Protein AF-A0A1V3KLA3-F1 (afdb_monomer)

Mean predicted aligned error: 7.43 Å

InterPro domains:
  IPR013249 RNA polymerase sigma factor 70, region 4 type 2 [PF08281] (49-83)
  IPR036388 Winged helix-like DNA-binding domain superfamily [G3DSA:1.10.10.10] (46-87)

Radius of gyration: 16.96 Å; Cα contacts (8 Å, |Δi|>4): 54; chains: 1; bounding box: 38×22×43 Å

pLDDT: mean 85.57, std 13.43, range [32.75, 96.12]

Sequence (88 aa):
MNFPRQHHKKPLSQFAKQYDISLRSAQRIAKELGATKSREQYESDAKIRRETAYNLRQSGLKYKEIAEQLGISLNNAQQLVRRYEQSL

Foldseek 3Di:
DDDPPDPVDDDLVVVCVVVVHDSVVSVVVCVVVVVDDDPVRVVVVLLVLLVVLQVCVVVPDDLVVSCVVVVHDSVVSVVSPVVNVVVD

Nearest PDB structures (foldseek):
  3clo-assembly1_B  TM=7.989E-01  e=5.924E-01  Bacteroides thetaiotaomicron VPI-5482
  3eco-assembly1_B  TM=6.5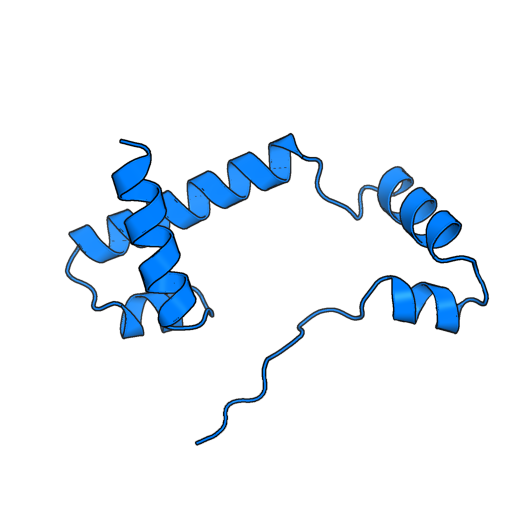67E-01  e=1.729E+00  Staphylococcus aureus subsp. aureus Mu50
  4ld5-assembly1_B  TM=5.093E-01  e=8.118E-01  Staphylococcus aureus
  4lln-assembly2_D  TM=5.511E-01  e=1.112E+00  Staphylococcus aureus
  5f6f-assembly1_B  TM=4.140E-01  e=9.208E-01  Staphylococcus aureus

Secondary structure (DSSP, 8-state):
--------S--HHHHHHHTT--HHHHHHHHHHTT-S--HHHHHHHHHHHHHHHHHHHHTT--HHHHHHHHTS-HHHHHHHHHHHHTT-

Organism: NCBI:txid1796644

Structure (mmCIF, N/CA/C/O backbone):
data_AF-A0A1V3KLA3-F1
#
_entry.id   AF-A0A1V3KLA3-F1
#
loop_
_atom_site.group_PDB
_atom_site.id
_atom_site.type_symbol
_atom_site.label_atom_id
_atom_site.label_alt_id
_atom_site.label_comp_id
_atom_site.label_asym_id
_atom_site.label_entity_id
_atom_site.label_seq_id
_atom_site.pdbx_PDB_ins_code
_atom_site.Cartn_x
_atom_site.Cartn_y
_atom_site.Cartn_z
_atom_site.occupancy
_atom_site.B_iso_or_equiv
_atom_site.auth_seq_id
_atom_site.auth_comp_id
_atom_site.auth_asym_id
_atom_site.auth_atom_id
_atom_site.pdbx_PDB_model_num
ATOM 1 N N . MET A 1 1 ? -17.828 -14.554 -6.417 1.00 32.75 1 MET A N 1
ATOM 2 C CA . MET A 1 1 ? -17.216 -13.673 -7.439 1.00 32.75 1 MET A CA 1
ATOM 3 C C . MET A 1 1 ? -15.705 -13.691 -7.256 1.00 32.75 1 MET A C 1
ATOM 5 O O . MET A 1 1 ? -15.239 -13.342 -6.180 1.00 32.75 1 MET A O 1
ATOM 9 N N . ASN A 1 2 ? -14.959 -14.172 -8.254 1.00 37.81 2 ASN A N 1
ATOM 10 C CA . ASN A 1 2 ? -13.496 -14.241 -8.224 1.00 37.81 2 ASN A CA 1
ATOM 11 C C . ASN A 1 2 ? -12.949 -12.971 -8.892 1.00 37.81 2 ASN A C 1
ATOM 13 O O . ASN A 1 2 ? -12.910 -12.890 -10.117 1.00 37.81 2 ASN A O 1
ATOM 17 N N . PHE A 1 3 ? -12.632 -11.942 -8.104 1.00 45.41 3 PHE A N 1
ATOM 18 C CA . PHE A 1 3 ? -12.063 -10.709 -8.645 1.00 45.41 3 PHE A CA 1
ATOM 19 C C . PHE A 1 3 ? -10.608 -10.980 -9.059 1.00 45.41 3 PHE A C 1
ATOM 21 O O . PHE A 1 3 ? -9.814 -11.397 -8.208 1.00 45.41 3 PHE A O 1
ATOM 28 N N . PRO A 1 4 ? -10.232 -10.786 -10.337 1.00 46.03 4 PRO A N 1
ATOM 29 C CA . PRO A 1 4 ? -8.869 -11.035 -10.787 1.00 46.03 4 PRO A CA 1
ATOM 30 C C . PRO A 1 4 ? -7.899 -10.165 -9.983 1.00 46.03 4 PRO A C 1
ATOM 32 O O . PRO A 1 4 ? -8.130 -8.970 -9.797 1.00 46.03 4 PRO A O 1
ATOM 35 N N . ARG A 1 5 ? -6.806 -10.768 -9.496 1.00 54.00 5 ARG A N 1
ATOM 36 C CA . ARG A 1 5 ? -5.702 -10.035 -8.861 1.00 54.00 5 ARG A CA 1
ATOM 37 C C . ARG A 1 5 ? -5.133 -9.067 -9.895 1.00 54.00 5 ARG A C 1
ATOM 39 O O . ARG A 1 5 ? -4.387 -9.479 -10.779 1.00 54.00 5 ARG A O 1
ATOM 46 N N . GLN A 1 6 ? -5.519 -7.799 -9.818 1.00 55.91 6 GLN A N 1
ATOM 47 C CA . GLN A 1 6 ? -5.065 -6.793 -10.766 1.00 55.91 6 GLN A CA 1
ATOM 48 C C . GLN A 1 6 ? -3.568 -6.522 -10.538 1.00 55.91 6 GLN A C 1
ATOM 50 O O . GLN A 1 6 ? -3.171 -5.776 -9.645 1.00 55.91 6 GLN A O 1
ATOM 55 N N . HIS A 1 7 ? -2.700 -7.146 -11.339 1.00 51.44 7 HIS A N 1
ATOM 56 C CA . HIS A 1 7 ? -1.308 -6.717 -11.470 1.00 51.44 7 HIS A CA 1
ATOM 57 C C . HIS A 1 7 ? -1.282 -5.473 -12.365 1.00 51.44 7 HIS A C 1
ATOM 59 O O . HIS A 1 7 ? -1.067 -5.559 -13.568 1.00 51.44 7 HIS A O 1
ATOM 65 N N . HIS A 1 8 ? -1.522 -4.300 -11.779 1.00 54.84 8 HIS A N 1
ATOM 66 C CA . HIS A 1 8 ? -1.673 -3.031 -12.503 1.00 54.84 8 HIS A CA 1
ATOM 67 C C . HIS A 1 8 ? -0.417 -2.530 -13.252 1.00 54.84 8 HIS A C 1
ATOM 69 O O . HIS A 1 8 ? -0.450 -1.443 -13.824 1.00 54.84 8 HIS A O 1
ATOM 75 N N . LYS A 1 9 ? 0.707 -3.263 -13.265 1.00 62.47 9 LYS A N 1
ATOM 76 C CA . LYS A 1 9 ? 1.936 -2.870 -13.978 1.00 62.47 9 LYS A CA 1
ATOM 77 C C . LYS A 1 9 ? 2.630 -4.087 -14.584 1.00 62.47 9 LYS A C 1
ATOM 79 O O . LYS A 1 9 ? 2.793 -5.100 -13.905 1.00 62.47 9 LYS A O 1
ATOM 84 N N . LYS A 1 10 ? 3.084 -3.964 -15.839 1.00 76.94 10 LYS A N 1
ATOM 85 C CA . LYS A 1 10 ? 3.963 -4.962 -16.470 1.00 76.94 10 LYS A CA 1
ATOM 86 C C . LYS A 1 10 ? 5.243 -5.083 -15.626 1.00 76.94 10 LYS A C 1
ATOM 88 O O . LYS A 1 10 ? 5.862 -4.055 -15.343 1.00 76.94 10 LYS A O 1
ATOM 93 N N . PRO A 1 11 ? 5.639 -6.288 -15.184 1.00 85.25 11 PRO A N 1
ATOM 94 C CA . PRO A 1 11 ? 6.831 -6.448 -14.364 1.00 85.25 11 PRO A CA 1
ATOM 95 C C . PRO A 1 11 ? 8.099 -6.170 -15.182 1.00 85.25 11 PRO A C 1
ATOM 97 O O . PRO A 1 11 ? 8.147 -6.420 -16.386 1.00 85.25 11 PRO A O 1
ATOM 100 N N . LEU A 1 12 ? 9.164 -5.726 -14.507 1.00 86.25 12 LEU A N 1
ATOM 101 C CA . LEU A 1 12 ? 10.496 -5.527 -15.101 1.00 86.25 12 LEU A CA 1
ATOM 102 C C . LEU A 1 12 ? 11.030 -6.776 -15.815 1.00 86.25 12 LEU A C 1
ATOM 104 O O . LEU A 1 12 ? 11.790 -6.657 -16.767 1.00 86.25 12 LEU A O 1
ATOM 108 N N . SER A 1 13 ? 10.603 -7.969 -15.399 1.00 87.50 13 SER A N 1
ATOM 109 C CA . SER A 1 13 ? 10.924 -9.225 -16.083 1.00 87.50 13 SER A CA 1
ATOM 110 C C . SER A 1 13 ? 10.305 -9.324 -17.474 1.00 87.50 13 SER A C 1
ATOM 112 O O . SER A 1 13 ? 10.933 -9.848 -18.388 1.00 87.50 13 SER A O 1
ATOM 114 N N . GLN A 1 14 ? 9.092 -8.809 -17.656 1.00 88.06 14 GLN A N 1
ATOM 115 C CA . GLN A 1 14 ? 8.446 -8.759 -18.960 1.00 88.06 14 GLN A CA 1
ATOM 116 C C . GLN A 1 14 ? 9.099 -7.700 -19.850 1.00 88.06 14 GLN A C 1
ATOM 118 O O . GLN A 1 14 ? 9.299 -7.954 -21.032 1.00 88.06 14 GLN A O 1
ATOM 123 N N . PHE A 1 15 ? 9.496 -6.561 -19.274 1.00 86.50 15 PHE A N 1
ATOM 124 C CA . PHE A 1 15 ? 10.294 -5.552 -19.975 1.00 86.50 15 PHE A CA 1
ATOM 125 C C . PHE A 1 15 ? 11.639 -6.133 -20.434 1.00 86.50 15 PHE A C 1
ATOM 127 O O . PHE A 1 15 ? 11.983 -6.041 -21.604 1.00 86.50 15 PHE A O 1
ATOM 134 N N . ALA A 1 16 ? 12.354 -6.825 -19.544 1.00 91.69 16 ALA A N 1
ATOM 135 C CA . ALA A 1 16 ? 13.620 -7.477 -19.863 1.00 91.69 16 ALA A CA 1
ATOM 136 C C . ALA A 1 16 ? 13.489 -8.449 -21.050 1.00 91.69 16 ALA A C 1
ATOM 138 O O . ALA A 1 16 ? 14.286 -8.388 -21.978 1.00 91.69 16 ALA A O 1
ATOM 139 N N . LYS A 1 17 ? 12.425 -9.266 -21.069 1.00 92.50 17 LYS A N 1
ATOM 140 C CA . LYS A 1 17 ? 12.112 -10.163 -22.194 1.00 92.50 17 LYS A CA 1
ATOM 141 C C . LYS A 1 17 ? 11.775 -9.417 -23.487 1.00 92.50 17 LYS A C 1
ATOM 143 O O . LYS A 1 17 ? 12.198 -9.845 -24.549 1.00 92.50 17 LYS A O 1
ATOM 148 N N . GLN A 1 18 ? 10.997 -8.336 -23.409 1.00 92.25 18 GLN A N 1
ATOM 149 C CA . GLN A 1 18 ? 10.568 -7.574 -24.587 1.00 92.25 18 GLN A CA 1
ATOM 150 C C . GLN A 1 18 ? 11.745 -6.912 -25.318 1.00 92.25 18 GLN A C 1
ATOM 152 O O . GLN A 1 18 ? 11.712 -6.807 -26.539 1.00 92.25 18 GLN A O 1
ATOM 157 N N . TYR A 1 19 ? 12.756 -6.461 -24.575 1.00 91.38 19 TYR A N 1
ATOM 158 C CA . TYR A 1 19 ? 13.915 -5.746 -25.116 1.00 91.38 19 TYR A CA 1
ATOM 159 C C . TYR A 1 19 ? 15.176 -6.615 -25.218 1.00 91.38 19 TYR A C 1
ATOM 161 O O . TYR A 1 19 ? 16.247 -6.078 -25.476 1.00 91.38 19 TYR A O 1
ATOM 169 N N . ASP A 1 20 ? 15.054 -7.926 -24.990 1.00 93.81 20 ASP A N 1
ATOM 170 C CA . ASP A 1 20 ? 16.161 -8.892 -24.996 1.00 93.81 20 ASP A CA 1
ATOM 171 C C . ASP A 1 20 ? 17.374 -8.460 -24.146 1.00 93.81 20 ASP A C 1
ATOM 173 O O . ASP A 1 20 ? 18.539 -8.584 -24.518 1.00 93.81 20 ASP A O 1
ATOM 177 N N . ILE A 1 21 ? 17.096 -7.910 -22.962 1.00 94.25 21 ILE A N 1
ATOM 178 C CA . ILE A 1 21 ? 18.120 -7.510 -21.993 1.00 94.25 21 ILE A CA 1
ATOM 179 C C . ILE A 1 21 ? 18.035 -8.364 -20.737 1.00 94.25 21 ILE A C 1
ATOM 181 O O . ILE A 1 21 ? 16.974 -8.844 -20.338 1.00 94.25 21 ILE A O 1
ATOM 185 N N . SER A 1 22 ? 19.161 -8.501 -20.036 1.00 95.19 22 SER A N 1
ATOM 186 C CA . SER A 1 22 ? 19.158 -9.169 -18.736 1.00 95.19 22 SER A CA 1
ATOM 187 C C . SER A 1 22 ? 18.263 -8.428 -17.7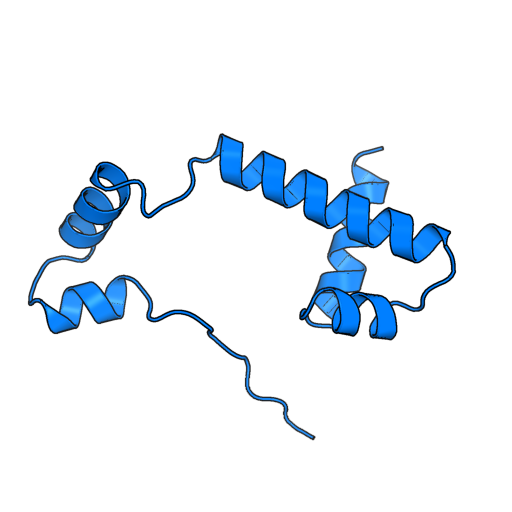29 1.00 95.19 22 SER A C 1
ATOM 189 O O . SER A 1 22 ? 18.188 -7.194 -17.723 1.00 95.19 22 SER A O 1
ATOM 191 N N . LEU A 1 23 ? 17.637 -9.171 -16.807 1.00 91.38 23 LEU A N 1
ATOM 192 C CA . LEU A 1 23 ? 16.849 -8.584 -15.714 1.00 91.38 23 LEU A CA 1
ATOM 193 C C . LEU A 1 23 ? 17.677 -7.579 -14.895 1.00 91.38 23 LEU A C 1
ATOM 195 O O . LEU A 1 23 ? 17.163 -6.547 -14.471 1.00 91.38 23 LEU A O 1
ATOM 199 N N . ARG A 1 24 ? 18.971 -7.865 -14.713 1.00 91.25 24 ARG A N 1
ATOM 200 C CA . ARG A 1 24 ? 19.914 -7.004 -13.992 1.00 91.25 24 ARG A CA 1
ATOM 201 C C . ARG A 1 24 ? 20.143 -5.680 -14.723 1.00 91.25 24 ARG A C 1
ATOM 203 O O . ARG A 1 24 ? 20.154 -4.630 -14.085 1.00 91.25 24 ARG A O 1
ATOM 210 N N . SER A 1 25 ? 20.269 -5.717 -16.049 1.00 92.00 25 SER A N 1
ATOM 211 C CA . SER A 1 25 ? 20.373 -4.514 -16.884 1.00 92.00 25 SER A CA 1
ATOM 212 C C . SER A 1 25 ? 19.091 -3.685 -16.812 1.00 92.00 25 SER A C 1
ATOM 214 O O . SER A 1 25 ? 19.165 -2.482 -16.582 1.00 92.00 25 SER A O 1
ATOM 216 N N . ALA A 1 26 ? 17.921 -4.324 -16.913 1.00 89.88 26 ALA A N 1
ATOM 217 C CA . ALA A 1 26 ? 16.630 -3.650 -16.780 1.00 89.88 26 ALA A CA 1
ATOM 218 C C . ALA A 1 26 ? 16.461 -2.980 -15.402 1.00 89.88 26 ALA A C 1
ATOM 220 O O . ALA A 1 26 ? 16.013 -1.840 -15.319 1.00 89.88 26 ALA A O 1
ATOM 221 N N . GLN A 1 27 ? 16.865 -3.655 -14.319 1.00 89.38 27 GLN A N 1
ATOM 222 C CA . GLN A 1 27 ? 16.862 -3.093 -12.962 1.00 89.38 27 GLN A CA 1
ATOM 223 C C . GLN A 1 27 ? 17.798 -1.890 -12.826 1.00 89.38 27 GLN A C 1
ATOM 225 O O . GLN A 1 27 ? 17.410 -0.889 -12.227 1.00 89.38 27 GLN A O 1
ATOM 230 N N . ARG A 1 28 ? 19.015 -1.978 -13.380 1.00 89.50 28 ARG A N 1
ATOM 231 C CA . ARG A 1 28 ? 19.974 -0.868 -13.366 1.00 89.50 28 ARG A CA 1
ATOM 232 C C . ARG A 1 28 ? 19.401 0.351 -14.086 1.00 89.50 28 ARG A C 1
ATOM 234 O O . ARG A 1 28 ? 19.350 1.416 -13.485 1.00 89.50 28 ARG A O 1
ATOM 241 N N . ILE A 1 29 ? 18.901 0.167 -15.307 1.00 88.38 29 ILE A N 1
ATOM 242 C CA . ILE A 1 29 ? 18.300 1.241 -16.110 1.00 88.38 29 ILE A CA 1
ATOM 243 C C . ILE A 1 29 ? 17.101 1.854 -15.375 1.00 88.38 29 ILE A C 1
ATOM 245 O O . ILE A 1 29 ? 17.004 3.069 -15.255 1.00 88.38 29 ILE A O 1
ATOM 249 N N . ALA A 1 30 ? 16.208 1.037 -14.811 1.00 86.88 30 ALA A N 1
ATOM 250 C CA . ALA A 1 30 ? 15.056 1.544 -14.066 1.00 86.88 30 ALA A CA 1
ATOM 251 C C . ALA A 1 30 ? 15.450 2.342 -12.812 1.00 86.88 30 ALA A C 1
ATOM 253 O O . ALA A 1 30 ? 14.758 3.293 -12.452 1.00 86.88 30 ALA A O 1
ATOM 254 N N . LYS A 1 31 ? 16.564 1.978 -12.166 1.00 85.00 31 LYS A N 1
ATOM 255 C CA . LYS A 1 31 ? 17.131 2.732 -11.046 1.00 85.00 31 LYS A CA 1
ATOM 256 C C . LYS A 1 31 ? 17.754 4.051 -11.507 1.00 85.00 31 LYS A C 1
ATOM 258 O O . LYS A 1 31 ? 17.478 5.076 -10.897 1.00 85.00 31 LYS A O 1
ATOM 263 N N . GLU A 1 32 ? 18.555 4.028 -12.571 1.00 85.50 32 GLU A N 1
ATOM 264 C CA . GLU A 1 32 ? 19.196 5.218 -13.158 1.00 85.50 32 GLU A CA 1
ATOM 265 C C . GLU A 1 32 ? 18.162 6.239 -13.652 1.00 85.50 32 GLU A C 1
ATOM 267 O O . GLU A 1 32 ? 18.319 7.433 -13.429 1.00 85.50 32 GLU A O 1
ATOM 272 N N . LEU A 1 33 ? 17.061 5.766 -14.240 1.00 86.56 33 LEU A N 1
ATOM 273 C CA . LEU A 1 33 ? 15.953 6.603 -14.705 1.00 86.56 33 LEU A CA 1
ATOM 274 C C . LEU A 1 33 ? 14.993 7.045 -13.584 1.00 86.56 33 LEU A C 1
ATOM 276 O O . LEU A 1 33 ? 13.984 7.685 -13.868 1.00 86.56 33 LEU A O 1
ATOM 280 N N . GLY A 1 34 ? 15.236 6.664 -12.324 1.00 81.50 34 GLY A N 1
ATOM 281 C CA . GLY A 1 34 ? 14.350 7.000 -11.202 1.00 81.50 34 GLY A CA 1
ATOM 282 C C . GLY A 1 34 ? 12.959 6.351 -11.270 1.00 81.50 34 GLY A C 1
ATOM 283 O O . GLY A 1 34 ? 12.047 6.750 -10.550 1.00 81.50 34 GLY A O 1
ATOM 284 N N . ALA A 1 35 ? 12.774 5.328 -12.110 1.00 79.81 35 ALA A N 1
ATOM 285 C CA . ALA A 1 35 ? 11.512 4.600 -12.254 1.00 79.81 35 ALA A CA 1
ATOM 286 C C . ALA A 1 35 ? 11.226 3.652 -11.068 1.00 79.81 35 ALA A C 1
ATOM 288 O O . ALA A 1 35 ? 10.119 3.121 -10.935 1.00 79.81 35 ALA A O 1
ATOM 289 N N . THR A 1 36 ? 12.215 3.431 -10.196 1.00 78.56 36 THR A N 1
ATOM 290 C CA . THR A 1 36 ? 12.088 2.688 -8.935 1.00 78.56 36 THR A CA 1
ATOM 29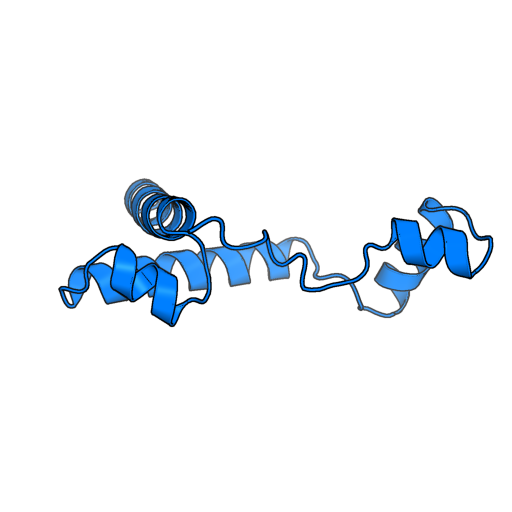1 C C . THR A 1 36 ? 12.167 3.633 -7.743 1.00 78.56 36 THR A C 1
ATOM 293 O O . THR A 1 36 ? 13.076 4.456 -7.675 1.00 78.56 36 THR A O 1
ATOM 296 N N . LYS A 1 37 ? 11.272 3.464 -6.764 1.00 78.88 37 LYS A N 1
ATOM 297 C CA . LYS A 1 37 ? 11.332 4.216 -5.503 1.00 78.88 37 LYS A CA 1
ATOM 298 C C . LYS A 1 37 ? 12.578 3.832 -4.705 1.00 78.88 37 LYS A C 1
ATOM 300 O O . LYS A 1 37 ? 12.938 2.652 -4.669 1.00 78.88 37 LYS A O 1
ATOM 305 N N . SER A 1 38 ? 13.208 4.806 -4.048 1.00 84.75 38 SER A N 1
ATOM 306 C CA . SER A 1 38 ? 14.253 4.513 -3.062 1.00 84.75 38 SER A CA 1
ATOM 307 C C . SER A 1 38 ? 13.665 3.742 -1.876 1.00 84.75 38 SER A C 1
ATOM 309 O O . SER A 1 38 ? 12.448 3.716 -1.668 1.00 84.75 38 SER A O 1
ATOM 311 N N . ARG A 1 39 ? 14.528 3.103 -1.078 1.00 81.94 39 ARG A N 1
ATOM 312 C CA . ARG A 1 39 ? 14.086 2.413 0.140 1.00 81.94 39 ARG A CA 1
ATOM 313 C C . ARG A 1 39 ? 13.376 3.374 1.097 1.00 81.94 39 A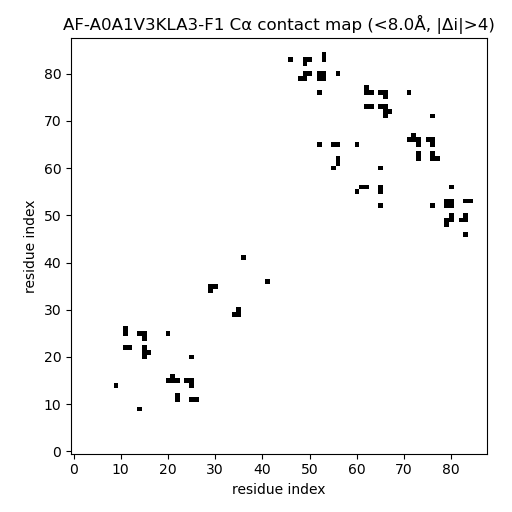RG A C 1
ATOM 315 O O . ARG A 1 39 ? 12.303 3.045 1.586 1.00 81.94 39 ARG A O 1
ATOM 322 N N . GLU A 1 40 ? 13.931 4.565 1.286 1.00 85.81 40 GLU A N 1
ATOM 323 C CA . GLU A 1 40 ? 13.350 5.604 2.144 1.00 85.81 40 GLU A CA 1
ATOM 324 C C . GLU A 1 40 ? 11.980 6.064 1.634 1.00 85.81 40 GLU A C 1
ATOM 326 O O . GLU A 1 40 ? 11.032 6.142 2.408 1.00 85.81 40 GLU A O 1
ATOM 331 N N . GLN A 1 41 ? 11.838 6.286 0.321 1.00 82.88 41 GLN A N 1
ATOM 332 C CA . GLN A 1 41 ? 10.550 6.631 -0.294 1.00 82.88 41 GLN A CA 1
ATOM 333 C C . GLN A 1 41 ? 9.518 5.509 -0.144 1.00 82.88 41 GLN A C 1
ATOM 335 O O . GLN A 1 41 ? 8.332 5.758 0.053 1.00 82.88 41 GLN A O 1
ATOM 340 N N . TYR A 1 42 ? 9.951 4.253 -0.250 1.00 86.00 42 TYR A N 1
ATOM 341 C CA . TYR A 1 42 ? 9.068 3.115 -0.032 1.00 86.00 42 TYR A CA 1
ATOM 342 C C . TYR A 1 42 ? 8.593 3.035 1.426 1.00 86.00 42 TYR A C 1
ATOM 344 O O . TYR A 1 42 ? 7.416 2.770 1.678 1.00 86.00 42 TYR A O 1
ATOM 352 N N . GLU A 1 43 ? 9.492 3.261 2.384 1.00 86.56 43 GLU A N 1
ATOM 353 C CA . GLU A 1 43 ? 9.176 3.241 3.814 1.00 86.56 43 GLU A CA 1
ATOM 354 C C . GLU A 1 43 ? 8.260 4.408 4.213 1.00 86.56 43 GLU A C 1
ATOM 356 O O . GLU A 1 43 ? 7.287 4.186 4.940 1.00 86.56 43 GLU A O 1
ATOM 361 N N . SER A 1 44 ? 8.487 5.614 3.680 1.00 88.44 44 SER A N 1
ATOM 362 C CA . SER A 1 44 ? 7.617 6.771 3.917 1.00 88.44 44 SER A CA 1
ATOM 363 C C . SER A 1 44 ? 6.213 6.559 3.345 1.00 88.44 44 SER A C 1
ATOM 365 O O . SER A 1 44 ? 5.228 6.712 4.070 1.00 88.44 44 SER A O 1
ATOM 367 N N . ASP A 1 45 ? 6.096 6.089 2.100 1.00 87.75 45 ASP A N 1
ATOM 368 C CA . ASP A 1 45 ? 4.811 5.724 1.495 1.00 87.75 45 ASP A CA 1
ATOM 369 C C . ASP A 1 45 ? 4.082 4.649 2.307 1.00 87.75 45 ASP A C 1
ATOM 371 O O . ASP A 1 45 ? 2.859 4.686 2.466 1.00 87.75 45 ASP A O 1
ATOM 375 N N . ALA A 1 46 ? 4.820 3.649 2.798 1.00 87.38 46 ALA A N 1
ATOM 376 C CA . ALA A 1 46 ? 4.250 2.580 3.602 1.00 87.38 46 ALA A CA 1
ATOM 377 C C . ALA A 1 46 ? 3.724 3.109 4.940 1.00 87.38 46 ALA A C 1
ATOM 379 O O . ALA A 1 46 ? 2.658 2.666 5.370 1.00 87.38 46 ALA A O 1
ATOM 380 N N . LYS A 1 47 ? 4.428 4.054 5.574 1.00 90.69 47 LYS A N 1
ATOM 381 C CA . LYS A 1 47 ? 3.970 4.729 6.794 1.00 90.69 47 LYS A CA 1
ATOM 382 C C . LYS A 1 47 ? 2.675 5.497 6.534 1.00 90.69 47 LYS A C 1
ATOM 384 O O . LYS A 1 47 ? 1.693 5.241 7.226 1.00 90.69 47 LYS A O 1
ATOM 389 N N . ILE A 1 48 ? 2.640 6.319 5.484 1.00 91.38 48 ILE A N 1
ATOM 390 C CA . ILE A 1 48 ? 1.454 7.100 5.099 1.00 91.38 48 ILE A CA 1
ATOM 391 C C . ILE A 1 48 ? 0.254 6.178 4.855 1.00 91.38 48 ILE A C 1
ATOM 393 O O . ILE A 1 48 ? -0.827 6.423 5.373 1.00 91.38 48 ILE A O 1
ATOM 397 N N . ARG A 1 49 ? 0.427 5.068 4.125 1.00 89.19 49 ARG A N 1
ATOM 398 C CA . ARG A 1 49 ? -0.668 4.107 3.871 1.00 89.19 49 ARG A CA 1
ATOM 399 C C . ARG A 1 49 ? -1.205 3.433 5.132 1.00 89.19 49 ARG A C 1
ATOM 401 O O . ARG A 1 49 ? -2.382 3.091 5.187 1.00 89.19 49 ARG A O 1
ATOM 408 N N . ARG A 1 50 ? -0.335 3.157 6.104 1.00 92.12 50 ARG A N 1
ATOM 409 C CA . ARG A 1 50 ? -0.737 2.563 7.386 1.00 92.12 50 ARG A CA 1
ATOM 410 C C . ARG A 1 50 ? -1.520 3.572 8.218 1.00 92.12 50 ARG A C 1
ATOM 412 O O . ARG A 1 50 ? -2.589 3.237 8.713 1.00 92.12 50 ARG A O 1
ATOM 419 N N . GLU A 1 51 ? -1.016 4.799 8.293 1.00 93.75 51 GLU A N 1
ATOM 420 C CA . GLU A 1 51 ? -1.658 5.912 8.989 1.00 93.75 51 GLU A CA 1
ATOM 421 C C . GLU A 1 51 ? -3.031 6.241 8.398 1.00 93.75 51 GLU A C 1
ATOM 423 O O . GLU A 1 51 ? -4.010 6.329 9.133 1.00 93.75 51 GLU A O 1
ATOM 428 N N . THR A 1 52 ? -3.152 6.336 7.071 1.00 92.88 52 THR A N 1
ATOM 429 C CA . THR A 1 52 ? -4.447 6.598 6.427 1.00 92.88 52 THR A CA 1
ATOM 430 C C . THR A 1 52 ? -5.453 5.486 6.704 1.00 92.88 52 THR A C 1
ATOM 432 O O . THR A 1 52 ? -6.593 5.776 7.057 1.00 92.88 52 THR A O 1
ATOM 435 N N . ALA A 1 53 ? -5.043 4.217 6.614 1.00 92.62 53 ALA A N 1
ATOM 436 C CA . ALA A 1 53 ? -5.911 3.091 6.950 1.00 92.62 53 ALA A CA 1
ATOM 437 C C . ALA A 1 53 ? -6.350 3.115 8.425 1.00 92.62 53 ALA A C 1
ATOM 439 O O . ALA A 1 53 ? -7.511 2.831 8.721 1.00 92.62 53 ALA A O 1
ATOM 440 N N . TYR A 1 54 ? -5.443 3.465 9.343 1.00 95.25 54 TYR A N 1
ATOM 441 C CA . TYR A 1 54 ? -5.750 3.604 10.766 1.00 95.25 54 TYR A CA 1
ATOM 442 C C . TYR A 1 54 ? -6.728 4.755 11.028 1.00 95.25 54 TYR A C 1
ATOM 444 O O . TYR A 1 54 ? -7.744 4.548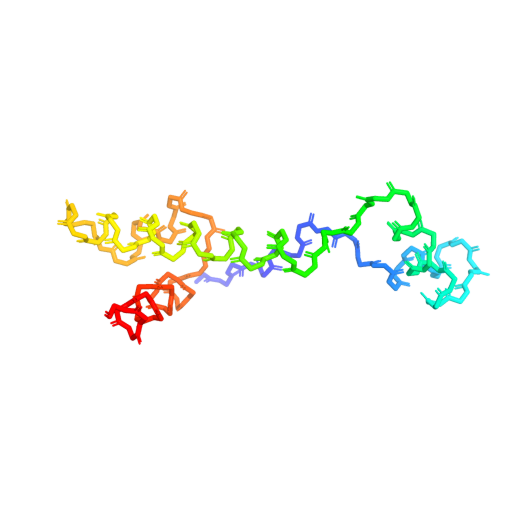 11.684 1.00 95.25 54 TYR A O 1
ATOM 452 N N . ASN A 1 55 ? -6.500 5.933 10.446 1.00 94.69 55 ASN A N 1
ATOM 453 C CA . ASN A 1 55 ? -7.379 7.093 10.611 1.00 94.69 55 ASN A CA 1
ATOM 454 C C . ASN A 1 55 ? -8.792 6.828 10.074 1.00 94.69 55 ASN A C 1
ATOM 456 O O . ASN A 1 55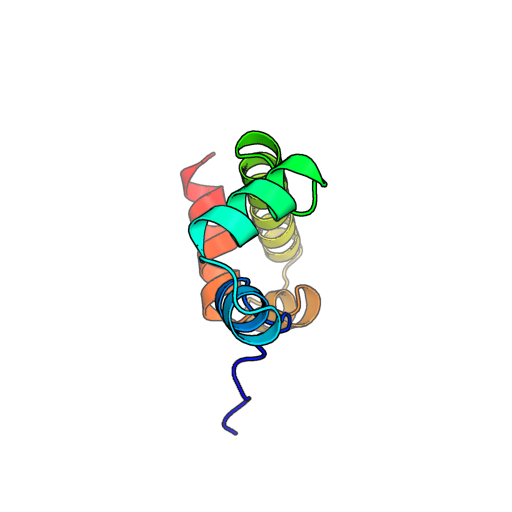 ? -9.770 7.149 10.745 1.00 94.69 55 ASN A O 1
ATOM 460 N N . LEU A 1 56 ? -8.915 6.160 8.920 1.00 93.88 56 LEU A N 1
ATOM 461 C CA . LEU A 1 56 ? -10.214 5.727 8.389 1.00 93.88 56 LEU A CA 1
ATOM 462 C C . LEU A 1 56 ? -10.908 4.718 9.314 1.00 93.88 56 LEU A C 1
ATOM 464 O O . LEU A 1 56 ? -12.134 4.695 9.427 1.00 93.88 56 LEU A O 1
ATOM 468 N N . ARG A 1 57 ? -10.132 3.873 10.004 1.00 94.31 57 ARG A N 1
ATOM 469 C CA . ARG A 1 57 ? -10.685 2.958 11.002 1.00 94.31 57 ARG A CA 1
ATOM 470 C C . ARG A 1 57 ? -11.202 3.710 12.227 1.00 94.31 57 ARG A C 1
ATOM 472 O O . ARG A 1 57 ? -12.290 3.385 12.698 1.00 94.31 57 ARG A O 1
ATOM 479 N N . GLN A 1 58 ? -10.460 4.709 12.703 1.00 94.12 58 GLN A N 1
ATOM 480 C CA . GLN A 1 58 ? -10.864 5.556 13.830 1.00 94.12 58 GLN A CA 1
ATOM 481 C C . GLN A 1 58 ? -12.091 6.415 13.504 1.00 94.12 58 GLN A C 1
ATOM 483 O O . GLN A 1 58 ? -12.927 6.634 14.374 1.00 94.12 58 GLN A O 1
ATOM 488 N N . SER A 1 59 ? -12.276 6.818 12.244 1.00 93.50 59 SER A N 1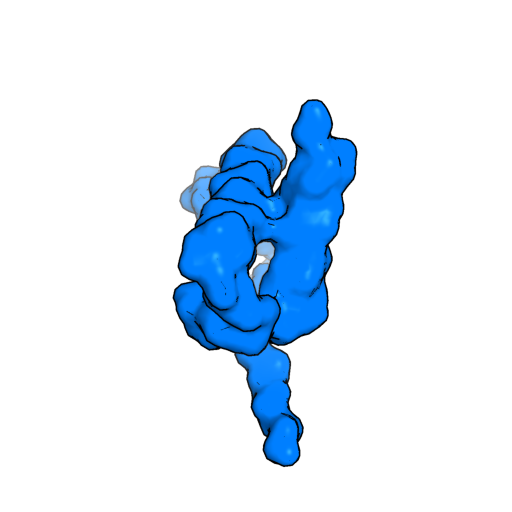
ATOM 489 C CA . SER A 1 59 ? -13.494 7.508 11.797 1.00 93.50 59 SER A CA 1
ATOM 490 C C . SER A 1 59 ? -14.713 6.585 11.634 1.00 93.50 59 SER A C 1
ATOM 492 O O . SER A 1 59 ? -15.753 7.027 11.156 1.00 93.50 59 SER A O 1
ATOM 494 N N . GLY A 1 60 ? -14.603 5.303 12.004 1.00 95.19 60 GLY A N 1
ATOM 495 C CA . GLY A 1 60 ? -15.724 4.364 12.068 1.00 95.19 60 GLY A CA 1
ATOM 496 C C . GLY A 1 60 ? -15.946 3.504 10.821 1.00 95.19 60 GLY A C 1
ATOM 497 O O . GLY A 1 60 ? -16.866 2.682 10.825 1.00 95.19 60 GLY A O 1
ATOM 498 N N . LEU A 1 61 ? -15.113 3.618 9.777 1.00 94.69 61 LEU A N 1
ATOM 499 C CA . LEU A 1 61 ? -15.273 2.787 8.579 1.00 94.69 61 LEU A CA 1
ATOM 500 C C . LEU A 1 61 ? -14.964 1.312 8.880 1.00 94.69 61 LEU A C 1
ATOM 502 O O . LEU A 1 61 ? -14.072 0.951 9.666 1.00 94.69 61 LEU A O 1
ATOM 506 N N . LYS A 1 62 ? -15.685 0.414 8.206 1.00 96.12 62 LYS A N 1
ATOM 507 C CA . LYS A 1 62 ? -15.401 -1.024 8.215 1.00 96.12 62 LYS A CA 1
ATOM 508 C C . LYS A 1 62 ? -14.210 -1.323 7.309 1.00 96.12 62 LYS A C 1
ATOM 510 O O . LYS A 1 62 ? -13.989 -0.667 6.297 1.00 96.12 62 LYS A O 1
ATOM 515 N N . TYR A 1 63 ? -13.485 -2.404 7.600 1.00 93.62 63 TYR A N 1
ATOM 516 C CA . TYR A 1 63 ? -12.331 -2.822 6.789 1.00 93.62 63 TYR A CA 1
ATOM 517 C C . TYR A 1 63 ? -12.642 -3.012 5.300 1.00 93.62 63 TYR A C 1
ATOM 519 O O . TYR A 1 63 ? -11.760 -2.819 4.470 1.00 93.62 63 TYR A O 1
ATOM 527 N N . LYS A 1 64 ? -13.881 -3.387 4.960 1.00 93.69 64 LYS A N 1
ATOM 528 C CA . LYS A 1 64 ? -14.322 -3.511 3.569 1.00 93.69 64 LYS A CA 1
ATOM 529 C C . LYS A 1 64 ? -14.360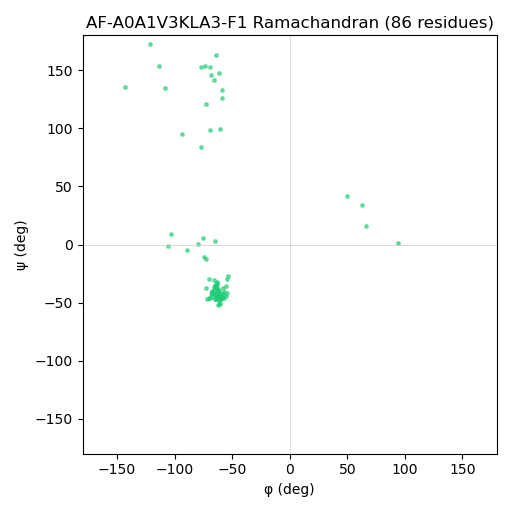 -2.152 2.860 1.00 93.69 64 LYS A C 1
ATOM 531 O O . LYS A 1 64 ? -13.829 -2.043 1.766 1.00 93.69 64 LYS A O 1
ATOM 536 N N . GLU A 1 65 ? -14.907 -1.133 3.514 1.00 92.75 65 GLU A N 1
ATOM 537 C CA . GLU A 1 65 ? -15.013 0.230 2.974 1.00 92.75 65 GLU A CA 1
ATOM 538 C C . GLU A 1 65 ? -13.624 0.868 2.844 1.00 92.75 65 GLU A C 1
ATOM 540 O O . GLU A 1 65 ? -13.298 1.462 1.823 1.00 92.75 65 GLU A O 1
ATOM 545 N N . ILE A 1 66 ? -12.751 0.641 3.833 1.00 91.88 66 ILE A N 1
ATOM 546 C CA . ILE A 1 66 ? -11.341 1.060 3.779 1.00 91.88 66 ILE A CA 1
ATOM 547 C C . ILE A 1 66 ? -10.624 0.397 2.594 1.00 91.88 66 ILE A C 1
ATOM 549 O O . ILE A 1 66 ? -9.850 1.042 1.888 1.00 91.88 66 ILE A O 1
ATOM 553 N N . ALA A 1 67 ? -10.871 -0.894 2.364 1.00 91.75 67 ALA A N 1
ATOM 554 C CA . ALA A 1 67 ? -10.279 -1.630 1.254 1.00 91.75 67 ALA A CA 1
ATOM 555 C C . ALA A 1 67 ? -10.748 -1.096 -0.108 1.00 91.75 67 ALA A C 1
ATOM 557 O O . ALA A 1 67 ? -9.925 -0.919 -1.004 1.00 91.75 67 ALA A O 1
ATOM 558 N N . GLU A 1 68 ? -12.040 -0.790 -0.240 1.00 92.44 68 GLU A N 1
ATOM 559 C CA . GLU A 1 68 ? -12.625 -0.182 -1.439 1.00 92.44 68 GLU A CA 1
ATOM 560 C C . GLU A 1 68 ? -12.052 1.220 -1.690 1.00 92.44 68 GLU A C 1
ATOM 562 O O . GLU A 1 68 ? -11.585 1.498 -2.793 1.00 92.44 68 GLU A O 1
ATOM 567 N N . GLN A 1 69 ? -11.976 2.065 -0.658 1.00 90.31 69 GLN A N 1
ATOM 568 C CA 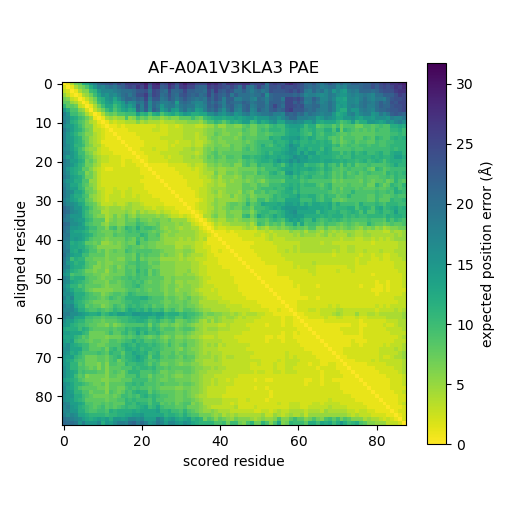. GLN A 1 69 ? -11.445 3.427 -0.759 1.00 90.31 69 GLN A CA 1
ATOM 569 C C . GLN A 1 69 ? -9.951 3.464 -1.115 1.00 90.31 69 GLN A C 1
ATOM 571 O O . GLN A 1 69 ? -9.507 4.342 -1.852 1.00 90.31 69 GLN A O 1
ATOM 576 N N . LEU A 1 70 ? -9.167 2.507 -0.613 1.00 87.75 70 LEU A N 1
ATOM 577 C CA . LEU A 1 70 ? -7.735 2.400 -0.905 1.00 87.75 70 LEU A CA 1
ATOM 578 C C . LEU A 1 70 ? -7.429 1.555 -2.155 1.00 87.75 70 LEU A C 1
ATOM 580 O O . LEU A 1 70 ? -6.263 1.454 -2.541 1.00 87.75 70 LEU A O 1
ATOM 584 N N . GLY A 1 71 ? -8.432 0.931 -2.780 1.00 89.06 71 GLY A N 1
ATOM 585 C CA . GLY A 1 71 ? -8.244 0.044 -3.933 1.00 89.06 71 GLY A CA 1
ATOM 586 C C . GLY A 1 71 ? -7.405 -1.203 -3.621 1.00 89.06 71 GLY A C 1
ATOM 587 O O . GLY A 1 71 ? -6.632 -1.665 -4.460 1.00 89.06 71 GLY A O 1
ATOM 588 N N . ILE A 1 72 ? -7.509 -1.736 -2.401 1.00 89.31 72 ILE A N 1
ATOM 589 C CA . ILE A 1 72 ? -6.744 -2.899 -1.921 1.00 89.31 72 ILE A CA 1
ATOM 590 C C . ILE A 1 72 ? -7.669 -4.040 -1.487 1.00 89.31 72 ILE A C 1
ATOM 592 O O . ILE A 1 72 ? -8.884 -3.904 -1.422 1.00 89.31 72 ILE A O 1
ATOM 596 N N . SER A 1 73 ? -7.096 -5.203 -1.170 1.00 91.62 73 SER A N 1
ATOM 597 C CA . SER A 1 73 ? -7.870 -6.307 -0.599 1.00 91.62 73 SER A CA 1
ATOM 598 C C . SER A 1 73 ? -8.240 -6.048 0.865 1.00 91.62 73 SER A C 1
ATOM 600 O O . SER A 1 73 ? -7.505 -5.388 1.601 1.00 91.62 73 SER A O 1
ATOM 602 N N . LEU A 1 74 ? -9.339 -6.655 1.323 1.00 92.81 74 LEU A N 1
ATOM 603 C CA . LEU A 1 74 ? -9.784 -6.588 2.720 1.00 92.81 74 LEU A CA 1
ATOM 604 C C . LEU A 1 74 ? -8.692 -7.040 3.703 1.00 92.81 74 LEU A C 1
ATOM 606 O O . LEU A 1 74 ? -8.447 -6.379 4.711 1.00 92.81 74 LEU A O 1
ATOM 610 N N . ASN A 1 75 ? -7.975 -8.117 3.371 1.00 93.69 75 ASN A N 1
ATOM 611 C CA . ASN A 1 75 ? -6.859 -8.604 4.186 1.00 93.69 75 ASN A CA 1
ATOM 612 C C . ASN A 1 75 ? -5.704 -7.591 4.244 1.00 93.69 75 ASN A C 1
ATOM 614 O O . ASN A 1 75 ? -5.068 -7.447 5.287 1.00 93.69 75 ASN A O 1
ATOM 618 N N . ASN A 1 76 ? -5.424 -6.876 3.148 1.00 91.38 76 ASN A N 1
ATOM 619 C CA . ASN A 1 76 ? -4.407 -5.824 3.151 1.00 91.38 76 ASN A CA 1
ATOM 620 C C . ASN A 1 76 ? -4.840 -4.635 4.013 1.00 91.38 76 ASN A C 1
ATOM 622 O O . ASN A 1 76 ? -4.025 -4.146 4.790 1.00 91.38 76 ASN A O 1
ATOM 626 N N . ALA A 1 77 ? -6.106 -4.215 3.940 1.00 93.00 77 ALA A N 1
ATOM 627 C CA . ALA A 1 77 ? -6.633 -3.146 4.788 1.00 93.00 77 ALA A CA 1
ATOM 628 C C . ALA A 1 77 ? -6.507 -3.491 6.282 1.00 93.00 77 ALA A C 1
ATOM 630 O O . ALA A 1 77 ? -5.988 -2.692 7.058 1.00 93.00 77 ALA A O 1
ATOM 631 N N . GLN A 1 78 ? -6.879 -4.713 6.680 1.00 94.75 78 GLN A N 1
ATOM 632 C CA . GLN A 1 78 ? -6.697 -5.190 8.057 1.00 94.75 78 GLN A CA 1
ATOM 633 C C . GLN A 1 78 ? -5.226 -5.188 8.489 1.00 94.75 78 GLN A C 1
ATOM 635 O O . GLN A 1 78 ? -4.903 -4.749 9.591 1.00 94.75 78 GLN A O 1
ATOM 640 N N . GLN A 1 79 ? -4.323 -5.669 7.629 1.00 95.44 79 GLN A N 1
ATOM 641 C CA . GLN A 1 79 ? -2.893 -5.682 7.932 1.00 95.44 79 GLN A CA 1
ATOM 642 C C . GLN A 1 79 ? -2.304 -4.278 8.077 1.00 95.44 79 GLN A C 1
ATOM 644 O O . GLN A 1 79 ? -1.430 -4.095 8.918 1.00 95.44 79 GLN A O 1
ATOM 649 N N . LEU A 1 80 ? -2.742 -3.304 7.274 1.00 93.19 80 LEU A N 1
ATOM 650 C CA . LEU A 1 80 ? -2.258 -1.925 7.376 1.00 93.19 80 LEU A CA 1
ATOM 651 C C . LEU A 1 80 ? -2.576 -1.326 8.748 1.00 93.19 80 LEU A C 1
ATOM 653 O O . LEU A 1 80 ? -1.670 -0.793 9.382 1.00 93.19 80 LEU A O 1
ATOM 657 N N . VAL A 1 81 ? -3.816 -1.494 9.218 1.00 93.38 81 VAL A N 1
ATOM 658 C CA . VAL A 1 81 ? -4.256 -1.018 10.540 1.00 93.38 81 VAL A CA 1
ATOM 659 C C . VAL A 1 81 ? -3.472 -1.709 11.656 1.00 93.38 81 VAL A C 1
ATOM 661 O O . VAL A 1 81 ? -2.832 -1.033 12.454 1.00 93.38 81 VAL A O 1
ATOM 664 N N . ARG A 1 82 ? -3.415 -3.049 11.652 1.00 94.69 82 ARG A N 1
ATOM 665 C CA . ARG A 1 82 ? -2.689 -3.827 12.677 1.00 94.69 82 ARG A CA 1
ATOM 666 C C . ARG A 1 82 ? -1.210 -3.452 12.775 1.00 94.69 82 ARG A C 1
ATOM 668 O O . ARG A 1 82 ? -0.655 -3.374 13.862 1.00 94.69 82 ARG A O 1
ATOM 675 N N . ARG A 1 83 ? -0.553 -3.236 11.632 1.00 92.69 83 ARG A N 1
ATOM 676 C CA . ARG A 1 83 ? 0.865 -2.846 11.591 1.00 92.69 83 ARG A CA 1
ATOM 677 C C . ARG A 1 83 ? 1.091 -1.426 12.094 1.00 92.69 83 ARG A C 1
ATOM 679 O O . ARG A 1 83 ? 2.182 -1.155 12.574 1.00 92.69 83 ARG A O 1
ATOM 686 N N . TYR A 1 84 ? 0.114 -0.534 11.926 1.00 92.56 84 TYR A N 1
ATOM 687 C CA . TYR A 1 84 ? 0.184 0.808 12.494 1.00 92.56 84 TYR A CA 1
ATOM 688 C C . TYR A 1 84 ? 0.067 0.752 14.020 1.00 92.56 84 TYR A C 1
ATOM 690 O O . TYR A 1 84 ? 0.907 1.321 14.704 1.00 92.56 84 TYR A O 1
ATOM 698 N N . GLU A 1 85 ? -0.898 -0.014 14.539 1.00 90.00 85 GLU A N 1
ATOM 699 C CA . GLU A 1 85 ? -1.104 -0.221 15.983 1.00 90.00 85 GLU A CA 1
ATOM 700 C C . GLU A 1 85 ? 0.133 -0.801 16.680 1.00 90.00 85 GLU A C 1
ATOM 702 O O . GLU A 1 85 ? 0.454 -0.404 17.788 1.00 90.00 85 GLU A O 1
ATOM 707 N N . GLN A 1 86 ? 0.863 -1.703 16.018 1.00 89.00 86 GLN A N 1
ATOM 708 C CA . GLN A 1 86 ? 2.122 -2.261 16.531 1.00 89.00 86 GLN A CA 1
ATOM 709 C C . GLN A 1 86 ? 3.310 -1.286 16.493 1.00 89.00 86 GLN A C 1
ATOM 711 O O . GLN A 1 86 ? 4.369 -1.606 17.026 1.00 89.00 86 GLN A O 1
ATOM 716 N N . SER A 1 87 ? 3.175 -0.161 15.787 1.00 81.31 87 SER A N 1
ATOM 717 C CA . SER A 1 87 ? 4.226 0.853 15.633 1.00 81.31 87 SER A CA 1
ATOM 718 C C . SER A 1 87 ? 3.986 2.128 16.446 1.00 81.31 87 SER A C 1
ATOM 720 O O . SER A 1 87 ? 4.810 3.038 16.359 1.00 81.31 87 SER A O 1
ATOM 722 N N . LEU A 1 88 ? 2.863 2.192 17.171 1.00 75.25 88 LEU A N 1
ATOM 723 C CA . LEU A 1 88 ? 2.576 3.191 18.203 1.00 75.25 88 LEU A CA 1
ATOM 724 C C . LEU A 1 88 ? 3.322 2.830 19.492 1.00 75.25 88 LEU A C 1
ATOM 726 O O . LEU A 1 88 ? 3.810 3.777 20.144 1.00 75.25 88 LEU A O 1
#

Solvent-accessible surface area (backbone atoms only — not comparable to full-atom values): 5142 Å² total; per-residue (Å²): 136,87,77,77,83,78,72,88,60,88,51,64,64,56,52,12,62,75,69,77,42,54,57,68,55,43,51,49,51,35,52,75,69,59,76,48,79,51,73,67,57,49,51,51,52,50,50,52,54,15,50,52,44,37,52,46,42,74,74,66,50,51,52,60,57,52,5,62,76,69,75,50,52,48,68,54,35,49,49,28,28,55,54,40,65,76,70,111